Protein AF-A0A957X8S6-F1 (afdb_monomer_lite)

Secondary structure (DSSP, 8-state):
-GGGTSS-EEEEES-HHHHHHHHHHHHHTT--SEEEEE-BTTB-SS-TT-EEEEEEES-GGG-S-HHHHHHHHHHHEEEEEEEEEE-----S-GGG--

Radius of gyration: 15.08 Å; chains: 1; bounding box: 28×35×43 Å

Foldseek 3Di:
DCLVVDQAEEAEDQDPVVLVVVVVVCVVVVRDRYHYDHDDLLDDPAAFQQDLEDEDAACLVVDPCSVSSVVSVNRNHHVNGDYHYHHDDDDPDPVRVD

Sequence (98 aa):
AFARQTAHVVAVDFTENMLGQGRQLAAERAITNVDFRLGDVEQLPAGDGEFDLVVSRYSAHHWPHPQQALREFVRVLKPGGTLILNDIVSYDDLVCDT

Structure (mmCIF, N/CA/C/O backbone):
data_AF-A0A957X8S6-F1
#
_entry.id   AF-A0A957X8S6-F1
#
loop_
_atom_site.group_PDB
_atom_site.id
_atom_site.type_symbol
_atom_site.label_atom_id
_atom_site.label_alt_id
_atom_site.label_comp_id
_atom_site.label_asym_id
_atom_site.label_entity_id
_atom_site.label_seq_id
_atom_site.pdbx_PDB_ins_code
_atom_site.Cartn_x
_atom_site.Cartn_y
_atom_site.Cartn_z
_atom_site.occupancy
_atom_site.B_iso_or_equiv
_atom_site.auth_seq_id
_atom_site.auth_comp_id
_atom_site.auth_asym_id
_atom_site.auth_atom_id
_atom_site.pdbx_PDB_model_num
ATOM 1 N N . ALA A 1 1 ? -9.976 8.476 -2.016 1.00 75.06 1 ALA A N 1
ATOM 2 C CA . ALA A 1 1 ? -11.322 7.953 -2.330 1.00 75.06 1 ALA A CA 1
ATOM 3 C C . ALA A 1 1 ? -11.861 7.101 -1.181 1.00 75.06 1 ALA A C 1
ATOM 5 O O . ALA A 1 1 ? -12.921 7.421 -0.665 1.00 75.06 1 ALA A O 1
ATOM 6 N N . PHE A 1 2 ? -11.108 6.094 -0.728 1.00 92.44 2 PHE A N 1
ATOM 7 C CA . PHE A 1 2 ? -11.582 5.100 0.244 1.00 92.44 2 PHE A CA 1
ATOM 8 C C . PHE A 1 2 ? -11.835 5.615 1.665 1.00 92.44 2 PHE A C 1
ATOM 10 O O . PHE A 1 2 ? -12.809 5.196 2.264 1.00 92.44 2 PHE A O 1
ATOM 17 N N . ALA A 1 3 ? -11.068 6.590 2.166 1.00 93.44 3 ALA A N 1
ATOM 18 C CA . ALA A 1 3 ? -11.193 7.059 3.555 1.00 93.44 3 ALA A CA 1
ATOM 19 C C . ALA A 1 3 ? -12.609 7.510 3.980 1.00 93.44 3 ALA A C 1
ATOM 21 O O . ALA A 1 3 ? -12.967 7.386 5.143 1.00 93.44 3 ALA A O 1
ATOM 22 N N . ARG A 1 4 ? -13.447 8.005 3.054 1.00 93.56 4 ARG A N 1
ATOM 23 C CA . ARG A 1 4 ? -14.848 8.383 3.352 1.00 93.56 4 ARG A CA 1
ATOM 24 C C . ARG A 1 4 ? -15.839 7.214 3.288 1.00 93.56 4 ARG A C 1
ATOM 26 O O . ARG A 1 4 ? -16.997 7.390 3.639 1.00 93.56 4 ARG A O 1
ATOM 33 N N . GLN A 1 5 ? -15.408 6.071 2.769 1.00 94.94 5 GLN A N 1
ATOM 34 C CA . GLN A 1 5 ? -16.223 4.881 2.505 1.00 94.94 5 GLN A CA 1
ATOM 35 C C . GLN A 1 5 ? -15.790 3.684 3.363 1.00 94.94 5 GLN A C 1
ATOM 37 O O . GLN A 1 5 ? -16.462 2.658 3.359 1.00 94.94 5 GLN A O 1
ATOM 42 N N . THR A 1 6 ? -14.677 3.801 4.089 1.00 95.00 6 THR A N 1
ATOM 43 C CA . THR A 1 6 ? -14.135 2.765 4.969 1.00 95.00 6 THR A CA 1
ATOM 44 C C . THR A 1 6 ? -14.013 3.286 6.396 1.00 95.00 6 THR A C 1
ATOM 46 O O . THR A 1 6 ? -13.931 4.492 6.629 1.00 95.00 6 THR A O 1
ATOM 49 N N . ALA A 1 7 ? -13.999 2.372 7.369 1.00 95.81 7 ALA A N 1
ATOM 50 C CA . ALA A 1 7 ? -13.810 2.735 8.772 1.00 95.81 7 ALA A CA 1
ATOM 51 C C . ALA A 1 7 ? -12.410 3.322 9.017 1.00 95.81 7 ALA A C 1
ATOM 53 O O . ALA A 1 7 ? -12.266 4.339 9.693 1.00 95.81 7 ALA A O 1
ATOM 54 N N . HIS A 1 8 ? -11.388 2.713 8.418 1.00 97.38 8 HIS A N 1
ATOM 55 C CA . HIS A 1 8 ? -9.987 3.088 8.573 1.00 97.38 8 HIS A CA 1
ATOM 56 C C . HIS A 1 8 ? -9.210 2.782 7.289 1.00 97.38 8 HIS A C 1
ATOM 58 O O . HIS A 1 8 ? -9.664 1.993 6.453 1.00 97.38 8 HIS A O 1
ATOM 64 N N . VAL A 1 9 ? -8.077 3.453 7.100 1.00 98.31 9 VAL A N 1
ATOM 65 C CA . VAL A 1 9 ? -7.156 3.237 5.984 1.00 98.31 9 VAL A CA 1
ATOM 66 C C . VAL A 1 9 ? -5.732 3.228 6.520 1.00 98.31 9 VAL A C 1
ATOM 68 O O . VAL A 1 9 ? -5.337 4.146 7.232 1.00 98.31 9 VAL A O 1
ATOM 71 N N . VAL A 1 10 ? -4.933 2.255 6.095 1.00 98.31 10 VAL A N 1
ATOM 72 C CA . VAL A 1 10 ? -3.476 2.298 6.243 1.00 98.31 10 VAL A CA 1
ATOM 73 C C . VAL A 1 10 ? -2.872 2.636 4.884 1.00 98.31 10 VAL A C 1
ATOM 75 O O . VAL A 1 10 ? -3.119 1.940 3.902 1.00 98.31 10 VAL A O 1
ATOM 78 N N . ALA A 1 11 ? -2.111 3.725 4.816 1.00 98.00 11 ALA A N 1
ATOM 79 C CA . ALA A 1 11 ? -1.391 4.155 3.625 1.00 98.00 11 ALA A CA 1
ATOM 80 C C . ALA A 1 11 ? 0.105 3.888 3.815 1.00 98.00 11 ALA A C 1
ATOM 82 O O . ALA A 1 11 ? 0.713 4.418 4.747 1.00 98.00 11 ALA A O 1
ATOM 83 N N . VAL A 1 12 ? 0.688 3.071 2.938 1.00 98.38 12 VAL A N 1
ATOM 84 C CA . VAL A 1 12 ? 2.110 2.709 2.973 1.00 98.38 12 VAL A CA 1
ATOM 85 C C . VAL A 1 12 ? 2.814 3.302 1.761 1.00 98.38 12 VAL A C 1
ATOM 87 O O . VAL A 1 12 ? 2.296 3.213 0.650 1.00 98.38 12 VAL A O 1
ATOM 90 N N . ASP A 1 13 ? 3.979 3.901 1.981 1.00 98.38 13 ASP A N 1
ATOM 91 C CA . ASP A 1 13 ? 4.884 4.360 0.926 1.00 98.38 13 ASP A CA 1
ATOM 92 C C . ASP A 1 13 ? 6.333 4.127 1.372 1.00 98.38 13 ASP A C 1
ATOM 94 O O . ASP A 1 13 ? 6.635 4.149 2.570 1.00 98.38 13 ASP A O 1
ATOM 98 N N . PHE A 1 14 ? 7.227 3.923 0.407 1.00 97.12 14 PHE A N 1
ATOM 99 C CA . PHE A 1 14 ? 8.651 3.697 0.656 1.00 97.12 14 PHE A CA 1
ATOM 100 C C . PHE A 1 14 ? 9.388 4.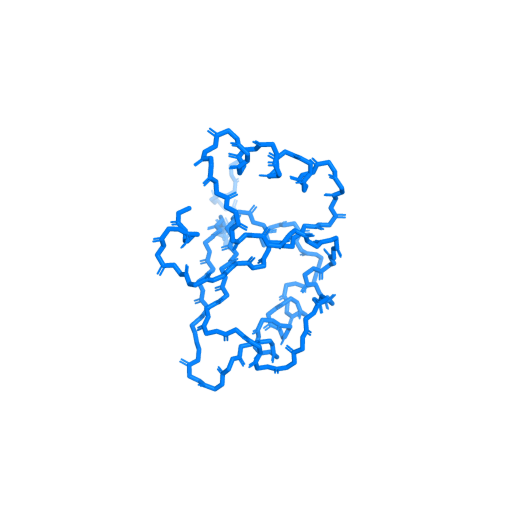981 1.069 1.00 97.12 14 PHE A C 1
ATOM 102 O O . PHE A 1 14 ? 10.516 4.928 1.558 1.00 97.12 14 PHE A O 1
ATOM 109 N N . THR A 1 15 ? 8.772 6.152 0.875 1.00 97.44 15 THR A N 1
ATOM 110 C CA . THR A 1 15 ? 9.409 7.451 1.100 1.00 97.44 1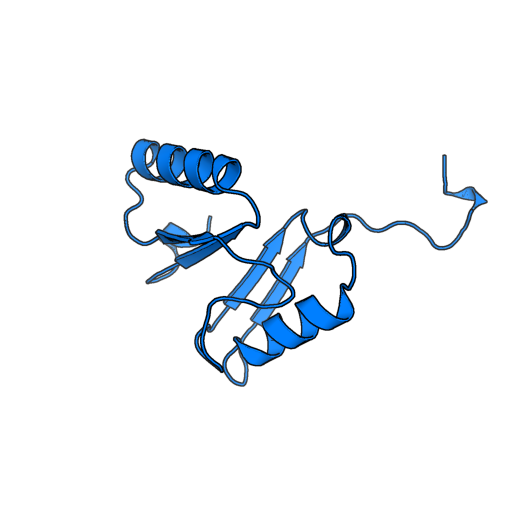5 THR A CA 1
ATOM 111 C C . THR A 1 15 ? 8.634 8.334 2.075 1.00 97.44 15 THR A C 1
ATOM 113 O O . THR A 1 15 ? 7.433 8.570 1.940 1.00 97.44 15 THR A O 1
ATOM 116 N N . GLU A 1 16 ? 9.353 8.939 3.023 1.00 97.94 16 GLU A N 1
ATOM 117 C CA . GLU A 1 16 ? 8.769 9.902 3.969 1.00 97.94 16 GLU A CA 1
ATOM 118 C C . GLU A 1 16 ? 8.174 11.131 3.268 1.00 97.94 16 GLU A C 1
ATOM 120 O O . GLU A 1 16 ? 7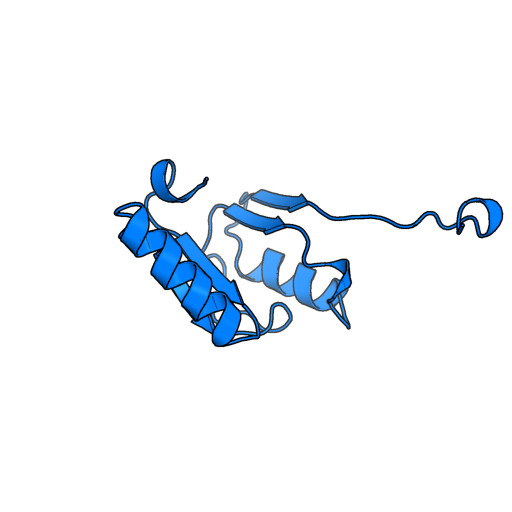.176 11.695 3.715 1.00 97.94 16 GLU A O 1
ATOM 125 N N . ASN A 1 17 ? 8.750 11.538 2.134 1.00 98.06 17 ASN A N 1
ATOM 126 C CA . ASN A 1 17 ? 8.262 12.688 1.378 1.00 98.06 17 ASN A CA 1
ATOM 127 C C . ASN A 1 17 ? 6.832 12.467 0.853 1.00 98.06 17 ASN A C 1
ATOM 129 O O . ASN A 1 17 ? 5.983 13.353 0.974 1.00 98.06 17 ASN A O 1
ATOM 133 N N . MET A 1 18 ? 6.538 11.284 0.305 1.00 97.62 18 MET A N 1
ATOM 134 C CA . MET A 1 18 ? 5.194 10.966 -0.189 1.00 97.62 18 MET A CA 1
ATOM 135 C C . MET A 1 18 ? 4.188 10.826 0.954 1.00 97.62 18 MET A C 1
ATOM 137 O O . MET A 1 18 ? 3.060 11.316 0.844 1.00 97.62 18 MET A O 1
ATOM 141 N N . LEU A 1 19 ? 4.599 10.254 2.090 1.00 98.38 19 LEU A N 1
ATOM 142 C CA . LEU A 1 19 ? 3.763 10.231 3.294 1.00 98.38 19 LEU A 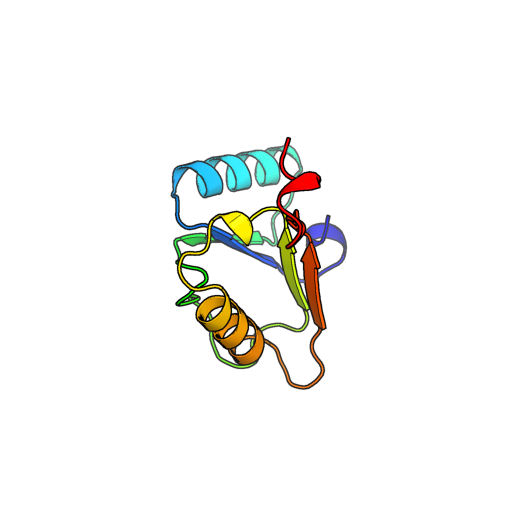CA 1
ATOM 143 C C . LEU A 1 19 ? 3.465 11.645 3.800 1.00 98.38 19 LEU A C 1
ATOM 145 O O . LEU A 1 19 ? 2.326 11.929 4.171 1.00 98.38 19 LEU A O 1
ATOM 149 N N . GLY A 1 20 ? 4.451 12.545 3.775 1.00 98.38 20 GLY A N 1
ATOM 150 C CA . GLY A 1 20 ? 4.279 13.957 4.116 1.00 98.38 20 GLY A CA 1
ATOM 151 C C . GLY A 1 20 ? 3.211 14.636 3.257 1.00 98.38 20 GLY A C 1
ATOM 152 O O . GLY A 1 20 ? 2.280 15.240 3.794 1.00 98.38 20 GLY A O 1
ATOM 153 N N . GLN A 1 21 ? 3.277 14.452 1.934 1.00 98.25 21 GLN A N 1
ATOM 154 C CA . GLN A 1 21 ? 2.255 14.952 1.005 1.00 98.25 21 GLN A CA 1
ATOM 155 C C . GLN A 1 21 ? 0.870 14.354 1.297 1.00 98.25 21 GLN A C 1
ATOM 157 O O . GLN A 1 21 ? -0.135 15.067 1.309 1.00 98.25 21 GLN A O 1
ATOM 162 N N . GLY A 1 22 ? 0.806 13.051 1.588 1.00 97.75 22 GLY A N 1
ATOM 163 C CA . GLY A 1 22 ? -0.431 12.369 1.958 1.00 97.75 22 GLY A CA 1
ATOM 164 C C . GLY A 1 22 ? -1.067 12.931 3.233 1.00 97.75 22 GLY A C 1
ATOM 165 O O . GLY A 1 22 ? -2.269 13.211 3.248 1.00 97.75 22 GLY A O 1
ATOM 166 N N . ARG A 1 23 ? -0.266 13.153 4.284 1.00 98.38 23 ARG A N 1
ATOM 167 C CA . ARG A 1 23 ? -0.718 13.754 5.550 1.00 98.38 23 ARG A CA 1
ATOM 168 C C . ARG A 1 23 ? -1.235 15.175 5.345 1.00 98.38 23 ARG A C 1
ATOM 170 O O . ARG A 1 23 ? -2.299 15.505 5.867 1.00 98.38 23 ARG A O 1
ATOM 177 N N . GLN A 1 24 ? -0.526 15.992 4.564 1.00 98.44 24 GLN A N 1
ATOM 178 C CA . GLN A 1 24 ? -0.968 17.347 4.235 1.00 98.44 24 GLN A CA 1
ATOM 179 C C . GLN A 1 24 ? -2.330 17.322 3.525 1.00 98.44 24 GLN A C 1
ATOM 181 O O . GLN A 1 24 ? -3.268 17.989 3.960 1.00 98.44 24 GLN A O 1
ATOM 186 N N . LEU A 1 25 ? -2.477 16.488 2.492 1.00 97.62 25 LEU A N 1
ATOM 187 C CA . LEU A 1 25 ? -3.726 16.373 1.740 1.00 97.62 25 LEU A CA 1
ATOM 188 C C . LEU A 1 25 ? -4.890 15.851 2.598 1.00 97.62 25 LEU A C 1
ATOM 190 O O . LEU A 1 25 ? -6.041 16.253 2.408 1.00 97.62 25 LEU A O 1
ATOM 194 N N . ALA A 1 26 ? -4.613 14.936 3.530 1.0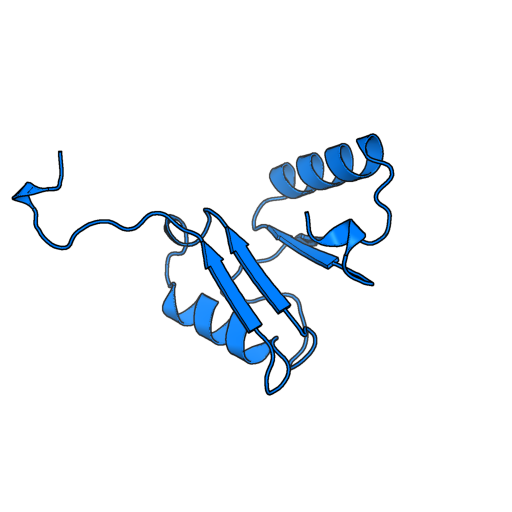0 97.81 26 ALA A N 1
ATOM 195 C CA . ALA A 1 26 ? -5.607 14.457 4.484 1.00 97.81 26 ALA A CA 1
ATOM 196 C C . ALA A 1 26 ? -6.086 15.593 5.402 1.00 97.81 26 ALA A C 1
ATOM 198 O O . ALA A 1 26 ? -7.297 15.768 5.555 1.00 97.81 26 ALA A O 1
ATOM 199 N N . ALA A 1 27 ? -5.162 16.406 5.928 1.00 97.81 27 ALA A N 1
ATOM 200 C CA . ALA A 1 27 ? -5.482 17.564 6.762 1.00 97.81 27 ALA A CA 1
ATOM 201 C C . ALA A 1 27 ? -6.327 18.604 6.007 1.00 97.81 27 ALA A C 1
ATOM 203 O O . ALA A 1 27 ? -7.383 19.004 6.497 1.00 97.81 27 ALA A O 1
ATOM 204 N N . GLU A 1 28 ? -5.937 18.965 4.780 1.00 98.12 28 GLU A N 1
ATOM 205 C CA . GLU A 1 28 ? -6.686 19.891 3.912 1.00 98.12 28 GLU A CA 1
ATOM 206 C C . GLU A 1 28 ? -8.126 19.424 3.647 1.00 98.12 28 GLU A C 1
ATOM 208 O O . GLU A 1 28 ? -9.038 20.231 3.471 1.00 98.12 28 GLU A O 1
ATOM 213 N N . ARG A 1 29 ? -8.351 18.105 3.629 1.00 96.88 29 ARG A N 1
ATOM 214 C CA . ARG A 1 29 ? -9.657 17.487 3.356 1.00 96.88 29 ARG A CA 1
ATOM 215 C C . ARG A 1 29 ? -10.420 17.076 4.616 1.00 96.88 29 ARG A C 1
ATOM 217 O O . ARG A 1 29 ? -11.473 16.440 4.481 1.00 96.88 29 ARG A O 1
ATOM 224 N N . ALA A 1 30 ? -9.901 17.412 5.799 1.00 97.06 30 ALA A N 1
ATOM 225 C CA . ALA A 1 30 ? -10.423 16.996 7.099 1.00 97.06 30 ALA A C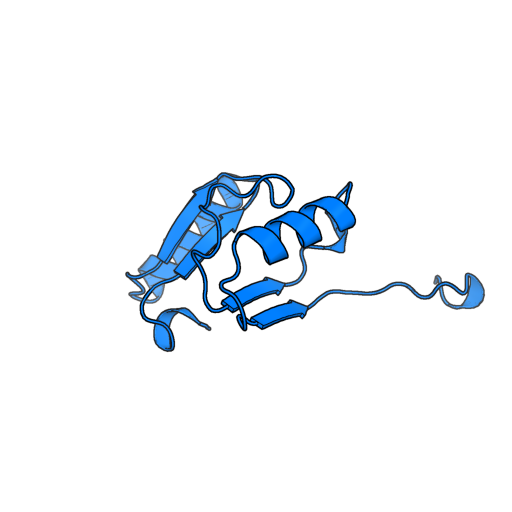A 1
ATOM 226 C C . ALA A 1 30 ? -10.654 15.472 7.192 1.00 97.06 30 ALA A C 1
ATOM 228 O O . ALA A 1 30 ? -11.678 15.006 7.690 1.00 97.06 30 ALA A O 1
ATOM 229 N N . ILE A 1 31 ? -9.719 14.689 6.650 1.00 97.88 31 ILE A N 1
ATOM 230 C CA . ILE A 1 31 ? -9.705 13.228 6.745 1.00 97.88 31 ILE A CA 1
ATOM 231 C C . ILE A 1 31 ? -8.841 12.844 7.948 1.00 97.88 31 ILE A C 1
ATOM 233 O O . ILE A 1 31 ? -7.673 13.218 8.011 1.00 97.88 31 ILE A O 1
ATOM 237 N N . THR A 1 32 ? -9.406 12.082 8.883 1.00 97.00 32 THR A N 1
ATOM 238 C CA . THR A 1 32 ? -8.763 11.757 10.170 1.00 97.00 32 THR A CA 1
ATOM 239 C C . THR A 1 32 ? -8.560 10.262 10.409 1.00 97.00 32 THR A C 1
ATOM 241 O O . THR A 1 32 ? -7.928 9.888 11.388 1.00 97.00 32 THR A O 1
ATOM 244 N N . ASN A 1 33 ? -9.071 9.399 9.529 1.00 97.94 33 ASN A N 1
ATOM 245 C CA . ASN A 1 33 ? -9.050 7.942 9.679 1.00 97.94 33 ASN A CA 1
ATOM 246 C C . ASN A 1 33 ? -8.011 7.257 8.774 1.00 97.94 33 ASN A C 1
ATOM 248 O O . ASN A 1 33 ? -8.273 6.180 8.237 1.00 97.94 33 ASN A O 1
ATOM 252 N N . VAL A 1 34 ? -6.861 7.904 8.561 1.00 98.25 34 VAL A N 1
ATOM 253 C CA . VAL A 1 34 ? -5.773 7.369 7.733 1.00 98.25 34 VAL A CA 1
ATOM 254 C C . VAL A 1 34 ? -4.483 7.309 8.542 1.00 98.25 34 VAL A C 1
ATOM 256 O O . VAL A 1 34 ? -3.963 8.346 8.957 1.00 98.25 34 VAL A O 1
ATOM 259 N N . ASP A 1 35 ? -3.932 6.108 8.684 1.00 97.94 35 ASP A N 1
ATOM 260 C CA . ASP A 1 35 ? -2.618 5.878 9.272 1.00 97.94 35 ASP A CA 1
ATOM 261 C C . ASP A 1 35 ? -1.578 5.754 8.163 1.00 97.94 35 ASP A C 1
ATOM 263 O O . ASP A 1 35 ? -1.604 4.825 7.360 1.00 97.94 35 ASP A O 1
ATOM 267 N N . PHE A 1 36 ? -0.632 6.684 8.130 1.00 98.38 36 PHE A N 1
ATOM 268 C CA . PHE A 1 36 ? 0.477 6.656 7.180 1.00 98.38 36 PHE A CA 1
ATOM 269 C C . PHE A 1 36 ? 1.682 5.948 7.805 1.00 98.38 36 PHE A C 1
ATOM 271 O O . PHE A 1 36 ? 2.127 6.354 8.887 1.00 98.38 36 PHE A O 1
ATOM 278 N N . ARG A 1 37 ? 2.215 4.929 7.124 1.00 98.38 37 ARG A N 1
ATOM 279 C CA . ARG A 1 37 ? 3.350 4.106 7.569 1.00 98.38 37 ARG A CA 1
ATOM 280 C C . ARG A 1 37 ? 4.448 4.103 6.501 1.00 98.38 37 ARG A C 1
ATOM 282 O O . ARG A 1 37 ? 4.160 3.893 5.328 1.00 98.38 37 ARG A O 1
ATOM 289 N N . LEU A 1 38 ? 5.696 4.309 6.913 1.00 98.44 38 LEU A N 1
ATOM 290 C CA . LEU A 1 38 ? 6.854 4.070 6.050 1.00 98.44 38 LEU A CA 1
ATOM 291 C C . LEU A 1 38 ? 7.045 2.562 5.907 1.00 98.44 38 LEU A C 1
ATOM 293 O O . LEU A 1 38 ? 7.069 1.852 6.914 1.00 98.44 38 LEU A O 1
ATOM 297 N N . GLY A 1 39 ? 7.158 2.069 4.679 1.00 97.62 39 GLY A N 1
ATOM 298 C CA . GLY A 1 39 ? 7.332 0.642 4.454 1.00 97.62 39 GLY A CA 1
ATOM 299 C C . GLY A 1 39 ? 7.566 0.273 3.001 1.00 97.62 39 GLY A C 1
ATOM 300 O O . GLY A 1 39 ? 7.180 0.994 2.083 1.00 97.62 39 GLY A O 1
ATOM 301 N N . ASP A 1 40 ? 8.191 -0.882 2.820 1.00 97.50 40 ASP A N 1
ATOM 302 C CA . ASP A 1 40 ? 8.334 -1.531 1.526 1.00 97.50 40 ASP A CA 1
ATOM 303 C C . ASP A 1 40 ? 7.094 -2.383 1.247 1.00 97.50 40 ASP A C 1
ATOM 305 O O . ASP A 1 40 ? 6.594 -3.087 2.124 1.00 97.50 40 ASP A O 1
ATOM 309 N N . VAL A 1 41 ? 6.586 -2.330 0.020 1.00 97.44 41 VAL A N 1
ATOM 310 C CA . VAL A 1 41 ? 5.463 -3.169 -0.403 1.00 97.44 41 VAL A CA 1
ATOM 311 C C . VAL A 1 41 ? 5.839 -4.655 -0.426 1.00 97.44 41 VAL A C 1
ATOM 313 O O . VAL A 1 41 ? 4.973 -5.515 -0.296 1.00 97.44 41 VAL A O 1
ATOM 316 N N . GLU A 1 42 ? 7.130 -4.961 -0.564 1.00 97.69 42 GLU A N 1
ATOM 317 C CA . GLU A 1 42 ? 7.673 -6.319 -0.530 1.00 97.69 42 GLU A CA 1
ATOM 318 C C . GLU A 1 42 ? 7.814 -6.868 0.901 1.00 97.69 42 GLU A C 1
ATOM 320 O O . GLU A 1 42 ? 8.086 -8.062 1.070 1.00 97.69 42 GLU A O 1
ATOM 325 N N . GLN A 1 43 ? 7.628 -6.014 1.920 1.00 97.81 43 GLN A N 1
ATOM 326 C CA . GLN A 1 43 ? 7.630 -6.339 3.352 1.00 97.81 43 GLN A CA 1
ATOM 327 C C . GLN A 1 43 ? 6.712 -5.365 4.114 1.00 97.81 43 GLN A C 1
ATOM 329 O O . GLN A 1 43 ? 7.169 -4.437 4.791 1.00 97.81 43 GLN A O 1
ATOM 334 N N . LEU A 1 44 ? 5.399 -5.552 3.985 1.00 98.19 44 LEU A N 1
ATOM 335 C CA . LEU A 1 44 ? 4.415 -4.613 4.508 1.00 98.19 44 LEU A CA 1
ATOM 336 C C . LEU A 1 44 ? 4.436 -4.562 6.045 1.00 98.19 44 LEU A C 1
ATOM 338 O O . LEU A 1 44 ? 4.351 -5.608 6.698 1.00 98.19 44 LEU A O 1
ATOM 342 N N . PRO A 1 45 ? 4.431 -3.356 6.653 1.00 97.50 45 PRO A N 1
ATOM 343 C CA . PRO A 1 45 ? 4.351 -3.171 8.102 1.00 97.50 45 PRO A CA 1
ATOM 344 C C . PRO A 1 45 ? 2.907 -3.367 8.602 1.00 97.50 45 PRO A C 1
ATOM 346 O O . PRO A 1 45 ? 2.261 -2.440 9.106 1.00 97.50 45 PRO A O 1
ATOM 349 N N . ALA A 1 46 ? 2.379 -4.573 8.405 1.00 97.56 46 ALA A N 1
ATOM 350 C CA . ALA A 1 46 ? 1.032 -4.993 8.766 1.00 97.56 46 ALA A CA 1
ATOM 351 C C . ALA A 1 46 ? 0.980 -6.496 9.069 1.00 97.56 46 ALA A C 1
ATOM 353 O O . ALA A 1 46 ? 1.794 -7.278 8.565 1.00 97.56 46 ALA A O 1
ATOM 354 N N . GLY A 1 47 ? 0.022 -6.887 9.903 1.00 97.94 47 GLY A N 1
ATOM 355 C CA . GLY A 1 47 ? -0.212 -8.270 10.293 1.00 97.94 47 GLY A CA 1
ATOM 356 C C . GLY A 1 47 ? -0.939 -9.083 9.224 1.00 97.94 47 GLY A C 1
ATOM 357 O O . GLY A 1 47 ? -1.476 -8.555 8.248 1.00 97.94 47 GLY A O 1
ATOM 358 N N . ASP A 1 48 ? -0.954 -10.396 9.427 1.00 98.69 48 ASP A N 1
ATOM 359 C CA . ASP A 1 48 ? -1.655 -11.337 8.558 1.00 98.69 48 ASP A CA 1
ATOM 360 C C . ASP A 1 48 ? -3.172 -11.158 8.698 1.00 98.69 48 ASP A C 1
ATOM 362 O O . ASP A 1 48 ? -3.691 -11.052 9.811 1.00 98.69 48 ASP A O 1
ATOM 366 N N . GLY A 1 49 ? -3.899 -11.146 7.579 1.00 98.44 49 GLY A N 1
ATOM 367 C CA . GLY A 1 49 ? -5.358 -11.028 7.596 1.00 98.44 49 GLY A CA 1
ATOM 368 C C . GLY A 1 49 ? -5.894 -9.749 8.255 1.00 98.44 49 GLY A C 1
ATOM 369 O O . GLY A 1 49 ? -6.976 -9.770 8.841 1.00 98.44 49 GLY A O 1
ATOM 370 N N . GLU A 1 50 ? -5.158 -8.640 8.201 1.00 98.19 50 GLU A N 1
ATOM 371 C CA . GLU A 1 50 ? -5.557 -7.374 8.826 1.00 98.19 50 GLU A CA 1
ATOM 372 C C . GLU A 1 50 ? -6.615 -6.623 7.992 1.00 98.19 50 GLU A C 1
ATOM 374 O O . GLU A 1 50 ? -7.503 -5.976 8.553 1.00 98.19 50 GLU A O 1
ATOM 379 N N . PHE A 1 51 ? -6.593 -6.756 6.658 1.00 98.50 51 PHE A N 1
ATOM 380 C CA . PHE A 1 51 ? -7.382 -5.908 5.756 1.00 98.50 51 PHE A CA 1
ATOM 381 C C . PHE A 1 51 ? -8.457 -6.658 4.965 1.00 98.50 51 PHE A C 1
ATOM 383 O O . PHE A 1 51 ? -8.242 -7.751 4.448 1.00 98.50 51 PHE A O 1
ATOM 390 N N . ASP A 1 52 ? -9.618 -6.021 4.806 1.00 98.38 52 ASP A N 1
ATOM 391 C CA . ASP A 1 52 ? -10.694 -6.483 3.916 1.00 98.38 52 ASP A CA 1
ATOM 392 C C . ASP A 1 52 ? -10.424 -6.117 2.440 1.00 98.38 52 ASP A C 1
ATOM 394 O O . ASP A 1 52 ? -10.896 -6.788 1.520 1.00 98.38 52 ASP A O 1
ATOM 398 N N . LEU A 1 53 ? -9.662 -5.041 2.216 1.00 98.19 53 LEU A N 1
ATOM 399 C CA . LEU A 1 53 ? -9.353 -4.473 0.907 1.00 98.19 53 LEU A CA 1
ATOM 400 C C . LEU A 1 53 ? -7.904 -3.977 0.877 1.00 98.19 53 LEU A C 1
ATOM 402 O O . LEU A 1 53 ? -7.511 -3.166 1.713 1.00 98.19 53 LEU A O 1
ATOM 406 N N . VAL A 1 54 ? -7.149 -4.398 -0.136 1.00 98.38 54 VAL A N 1
ATOM 407 C CA . VAL A 1 54 ? -5.823 -3.862 -0.468 1.00 98.38 54 VAL A CA 1
ATOM 408 C C . VAL A 1 54 ? -5.901 -3.203 -1.837 1.00 98.38 54 VAL A C 1
ATOM 410 O O . VAL A 1 54 ? -6.462 -3.763 -2.779 1.00 98.38 54 VAL A O 1
ATOM 413 N N . VAL A 1 55 ? -5.353 -1.994 -1.951 1.00 98.00 55 VAL A N 1
ATOM 414 C CA . VAL A 1 55 ? -5.340 -1.232 -3.202 1.00 98.00 55 VAL A CA 1
ATOM 415 C C . VAL A 1 55 ? -3.925 -0.766 -3.489 1.00 98.00 55 VAL A C 1
ATOM 417 O O . VAL A 1 55 ? -3.330 -0.070 -2.672 1.00 98.00 55 VAL A O 1
ATOM 420 N N . SER A 1 56 ? -3.428 -1.082 -4.679 1.00 97.38 56 SER A N 1
ATOM 421 C CA . SER A 1 56 ? -2.243 -0.451 -5.255 1.00 97.38 56 SER A CA 1
ATOM 422 C C . SER A 1 56 ? -2.644 0.304 -6.518 1.00 97.38 56 SER A C 1
ATOM 424 O O . SER A 1 56 ? -3.446 -0.185 -7.321 1.00 97.38 56 SER A O 1
ATOM 426 N N . ARG A 1 57 ? -2.121 1.523 -6.678 1.00 96.56 57 ARG A N 1
ATOM 427 C CA . ARG A 1 57 ? -2.412 2.379 -7.828 1.00 96.56 57 ARG A CA 1
ATOM 428 C C . ARG A 1 57 ? -1.155 3.093 -8.313 1.00 96.56 57 ARG A C 1
ATOM 430 O O . ARG A 1 57 ? -0.612 3.891 -7.557 1.00 96.56 57 ARG A O 1
ATOM 437 N N . TYR A 1 58 ? -0.778 2.871 -9.573 1.00 95.62 58 TYR A N 1
ATOM 438 C CA . TYR A 1 58 ? 0.401 3.456 -10.225 1.00 95.62 58 TYR A CA 1
ATOM 439 C C . TYR A 1 58 ? 1.676 3.302 -9.387 1.00 95.62 58 TYR A C 1
ATOM 441 O O . TYR A 1 58 ? 2.375 4.273 -9.107 1.00 95.62 58 TYR A O 1
ATOM 449 N N . SER A 1 59 ? 1.949 2.075 -8.952 1.00 95.75 59 SER A N 1
ATOM 450 C CA . SER A 1 59 ? 3.077 1.757 -8.073 1.00 95.75 59 SER A CA 1
ATOM 451 C C . SER A 1 59 ? 3.829 0.503 -8.518 1.00 95.75 59 SER A C 1
ATOM 453 O O . SER A 1 59 ? 5.048 0.461 -8.395 1.00 95.75 59 SER A O 1
ATOM 455 N N . ALA A 1 60 ? 3.139 -0.483 -9.091 1.00 95.81 60 ALA A N 1
ATOM 456 C CA . ALA A 1 60 ? 3.669 -1.789 -9.459 1.00 95.81 60 ALA A CA 1
ATOM 457 C C . ALA A 1 60 ? 4.831 -1.755 -10.443 1.00 95.81 60 ALA A C 1
ATOM 459 O O . ALA A 1 60 ? 5.751 -2.560 -10.322 1.00 95.81 60 ALA A O 1
ATOM 460 N N . HIS A 1 61 ? 4.837 -0.791 -11.362 1.00 94.44 61 HIS A N 1
ATOM 461 C CA . HIS A 1 61 ? 5.944 -0.584 -12.295 1.00 94.44 61 HIS A CA 1
ATOM 462 C C . HIS A 1 61 ? 7.252 -0.131 -11.619 1.00 94.44 61 HIS A C 1
ATOM 464 O O . HIS A 1 61 ? 8.293 -0.123 -12.269 1.00 94.44 61 HIS A O 1
ATOM 470 N N . HIS A 1 62 ? 7.226 0.231 -10.332 1.00 94.25 62 HIS A N 1
ATOM 471 C CA . HIS A 1 62 ? 8.421 0.544 -9.546 1.00 94.25 62 HIS A CA 1
ATOM 472 C C . HIS A 1 62 ? 8.913 -0.625 -8.683 1.00 94.25 62 HIS A C 1
ATOM 474 O O . HIS A 1 62 ? 9.961 -0.490 -8.057 1.00 94.25 62 HIS A O 1
ATOM 480 N N . TRP A 1 63 ? 8.176 -1.738 -8.592 1.00 95.19 63 TRP A N 1
ATOM 481 C CA . TRP A 1 63 ? 8.527 -2.835 -7.684 1.00 95.19 63 TRP A CA 1
ATOM 482 C C . TRP A 1 63 ? 9.624 -3.713 -8.292 1.00 95.19 63 TRP A C 1
ATOM 484 O O . TRP A 1 63 ? 9.395 -4.301 -9.353 1.00 95.19 63 TRP A O 1
ATOM 494 N N . PRO A 1 64 ? 10.788 -3.864 -7.633 1.00 95.44 64 PRO A N 1
ATOM 495 C CA . PRO A 1 64 ? 11.842 -4.757 -8.111 1.00 95.44 64 PRO A CA 1
ATOM 496 C C . PRO A 1 64 ? 11.393 -6.222 -8.198 1.00 95.44 64 PRO A C 1
ATOM 498 O O . PRO A 1 64 ? 11.748 -6.928 -9.142 1.00 95.44 64 PRO A O 1
ATOM 501 N N . HIS A 1 65 ? 10.572 -6.674 -7.244 1.00 96.62 65 HIS A N 1
ATOM 502 C CA . HIS A 1 65 ? 10.053 -8.036 -7.165 1.00 96.62 65 HIS A CA 1
ATOM 503 C C . HIS A 1 65 ? 8.522 -8.031 -6.999 1.00 96.62 65 HIS A C 1
ATOM 505 O O . HIS A 1 65 ? 7.998 -8.314 -5.915 1.00 96.62 65 HIS A O 1
ATOM 511 N N . PRO A 1 66 ? 7.746 -7.819 -8.082 1.00 95.50 66 PRO A N 1
ATOM 512 C CA . PRO A 1 66 ? 6.284 -7.749 -8.000 1.00 95.50 66 PRO A CA 1
ATOM 513 C C . PRO A 1 66 ? 5.639 -8.997 -7.382 1.00 95.50 66 PRO A C 1
ATOM 515 O O . PRO A 1 66 ? 4.639 -8.917 -6.677 1.00 95.50 66 PRO A O 1
ATOM 518 N N . GLN A 1 67 ? 6.242 -10.171 -7.587 1.00 96.94 67 GLN A N 1
ATOM 519 C CA . GLN A 1 67 ? 5.784 -11.433 -6.997 1.00 96.94 67 GLN A CA 1
ATOM 520 C C . GLN A 1 67 ? 5.910 -11.465 -5.465 1.00 96.94 67 GLN A C 1
ATOM 522 O O . GLN A 1 67 ? 5.181 -12.203 -4.804 1.00 96.94 67 GLN A O 1
ATOM 527 N N . GLN A 1 68 ? 6.861 -10.728 -4.888 1.00 98.19 68 GLN A N 1
ATOM 528 C CA . GLN A 1 68 ? 7.003 -10.606 -3.441 1.00 98.19 68 GLN A CA 1
ATOM 529 C C . GLN A 1 68 ? 5.954 -9.644 -2.877 1.00 98.19 68 GLN A C 1
ATOM 531 O O . GLN A 1 68 ? 5.253 -10.009 -1.938 1.00 98.19 68 GLN A O 1
ATOM 536 N N . ALA A 1 69 ? 5.749 -8.497 -3.527 1.00 98.00 69 ALA A N 1
ATOM 537 C CA . ALA A 1 69 ? 4.672 -7.564 -3.189 1.00 98.00 69 ALA A CA 1
ATOM 538 C C . ALA A 1 69 ? 3.283 -8.233 -3.224 1.00 98.00 69 ALA A C 1
ATOM 540 O O . ALA A 1 69 ? 2.486 -8.102 -2.298 1.00 98.00 69 ALA A O 1
ATOM 541 N N . LEU A 1 70 ? 3.003 -9.036 -4.258 1.00 98.06 70 LEU A N 1
ATOM 542 C CA . LEU A 1 70 ? 1.748 -9.787 -4.354 1.00 98.06 70 LEU A CA 1
ATOM 543 C C . LEU A 1 70 ? 1.587 -10.817 -3.226 1.00 98.06 70 LEU A C 1
ATOM 545 O O . LEU A 1 70 ? 0.473 -11.018 -2.744 1.00 98.06 70 LEU A O 1
ATOM 549 N N . ARG A 1 71 ? 2.679 -11.453 -2.777 1.00 98.38 71 ARG A N 1
ATOM 550 C CA . ARG A 1 71 ? 2.646 -12.359 -1.617 1.00 98.38 71 ARG A CA 1
ATOM 551 C C . ARG A 1 71 ? 2.299 -11.611 -0.335 1.00 98.38 71 ARG A C 1
ATOM 553 O O . ARG A 1 71 ? 1.469 -12.101 0.426 1.00 98.38 71 ARG A O 1
ATOM 560 N N . GLU A 1 72 ? 2.854 -10.421 -0.141 1.00 98.56 72 GLU A N 1
ATOM 561 C CA . GLU A 1 72 ? 2.506 -9.563 0.992 1.00 98.56 72 GLU A CA 1
ATOM 562 C C . GLU A 1 72 ? 1.046 -9.116 0.947 1.00 98.56 72 GLU A C 1
ATOM 564 O O . GLU A 1 72 ? 0.363 -9.183 1.964 1.00 98.56 72 GLU A O 1
ATOM 569 N N . PHE A 1 73 ? 0.517 -8.752 -0.225 1.00 98.38 73 PHE A N 1
ATOM 570 C CA . PHE A 1 73 ? -0.905 -8.422 -0.369 1.00 98.38 73 PHE A CA 1
ATOM 571 C C . PHE A 1 73 ? -1.813 -9.584 0.018 1.00 98.38 73 PHE A C 1
ATOM 573 O O . PHE A 1 73 ? -2.784 -9.379 0.741 1.00 98.38 73 PHE A O 1
ATOM 580 N N . VAL A 1 74 ? -1.490 -10.803 -0.421 1.00 98.12 74 VAL A N 1
ATOM 581 C CA . VAL A 1 74 ? -2.237 -12.004 -0.027 1.00 98.12 74 VAL A CA 1
ATOM 582 C C . VAL A 1 74 ? -2.121 -12.255 1.477 1.00 98.12 74 VAL A C 1
ATOM 584 O O . VAL A 1 74 ? -3.122 -12.590 2.101 1.00 98.12 74 VAL A O 1
ATOM 587 N N . ARG A 1 75 ? -0.933 -12.070 2.066 1.00 98.62 75 ARG A N 1
ATOM 588 C CA . ARG A 1 75 ? -0.693 -12.261 3.502 1.00 98.62 75 ARG A CA 1
ATOM 589 C C . ARG A 1 75 ? -1.535 -11.312 4.355 1.00 98.62 75 ARG A C 1
ATOM 591 O O . ARG A 1 75 ? -2.175 -11.753 5.307 1.00 98.62 75 ARG A O 1
ATOM 598 N N . VAL A 1 76 ? -1.545 -10.021 4.027 1.00 98.69 76 VAL A N 1
ATOM 599 C CA . VAL A 1 76 ? -2.248 -9.007 4.833 1.00 98.69 76 VAL A CA 1
ATOM 600 C C . VAL A 1 76 ? -3.758 -8.976 4.577 1.00 98.69 76 VAL A C 1
ATOM 602 O O . VAL A 1 76 ? -4.503 -8.395 5.368 1.00 98.69 76 VAL A O 1
ATOM 605 N N . LEU A 1 77 ? -4.235 -9.588 3.489 1.00 98.75 77 LEU A N 1
ATOM 606 C CA . LEU A 1 77 ? -5.662 -9.726 3.210 1.00 98.75 77 LEU A CA 1
ATOM 607 C C . LEU A 1 77 ? -6.299 -10.811 4.078 1.00 98.75 77 LEU A C 1
ATOM 609 O O . LEU A 1 77 ? -5.790 -11.922 4.219 1.00 98.75 77 LEU A O 1
ATOM 613 N N . LYS A 1 78 ? -7.481 -10.510 4.616 1.00 98.69 78 LYS A N 1
ATOM 614 C CA . LYS A 1 78 ? -8.357 -11.521 5.218 1.00 98.69 78 LYS A CA 1
ATOM 615 C C . LYS A 1 78 ? -8.755 -12.569 4.173 1.00 98.69 78 LYS A C 1
ATOM 617 O O . LYS A 1 78 ? -8.873 -12.236 2.990 1.00 98.69 78 LYS A O 1
ATOM 622 N N . PRO A 1 79 ? -9.072 -13.811 4.583 1.00 97.75 79 PRO A N 1
ATOM 623 C CA . PRO A 1 79 ? -9.725 -14.768 3.696 1.00 97.75 79 PRO A CA 1
ATOM 624 C C . PRO A 1 79 ? -10.988 -14.161 3.064 1.00 97.75 79 PRO A C 1
ATOM 626 O O . PRO A 1 79 ? -11.870 -13.683 3.774 1.00 97.75 79 PRO A O 1
ATOM 629 N N . GLY A 1 80 ? -11.066 -14.164 1.729 1.00 97.19 80 GLY A N 1
ATOM 630 C CA . GLY A 1 80 ? -12.164 -13.542 0.974 1.00 97.19 80 GLY A CA 1
ATOM 631 C C . GLY A 1 80 ? -12.045 -12.024 0.769 1.00 97.19 80 GLY A C 1
ATOM 632 O O . GLY A 1 80 ? -12.944 -11.426 0.181 1.00 97.19 80 GLY A O 1
ATOM 633 N N . GLY A 1 81 ? -10.956 -11.402 1.227 1.00 97.94 81 GLY A N 1
ATOM 634 C CA . GLY A 1 81 ? -10.649 -9.998 0.971 1.00 97.94 81 GLY A CA 1
ATOM 635 C C . GLY A 1 81 ? -10.347 -9.715 -0.504 1.00 97.94 81 GLY A C 1
ATOM 636 O O . GLY A 1 81 ? -10.083 -10.618 -1.299 1.00 97.94 81 GLY A O 1
ATOM 637 N N . THR A 1 82 ? -10.400 -8.439 -0.882 1.00 98.25 82 THR A N 1
ATOM 638 C CA . THR A 1 82 ? -10.237 -8.006 -2.277 1.00 98.25 82 THR A CA 1
ATOM 639 C C . THR A 1 82 ? -8.904 -7.298 -2.493 1.00 98.25 82 THR A C 1
ATOM 641 O O . THR A 1 82 ? -8.540 -6.400 -1.738 1.00 98.25 82 THR A O 1
ATOM 644 N N . LEU A 1 83 ? -8.209 -7.649 -3.576 1.00 98.06 83 LEU A N 1
ATOM 645 C CA . LEU A 1 83 ? -7.083 -6.881 -4.104 1.00 98.06 83 LEU A CA 1
ATOM 646 C C . LEU A 1 83 ? -7.539 -6.078 -5.325 1.00 98.06 83 LEU A C 1
ATOM 648 O O . LEU A 1 83 ? -8.077 -6.641 -6.276 1.00 98.06 83 LEU A O 1
ATOM 652 N N . ILE A 1 84 ? -7.271 -4.774 -5.322 1.00 97.50 84 ILE A N 1
ATOM 653 C CA . ILE A 1 84 ? -7.378 -3.918 -6.505 1.00 97.50 84 ILE A CA 1
ATOM 654 C C . ILE A 1 84 ? -5.970 -3.488 -6.907 1.00 97.50 84 ILE A C 1
ATOM 656 O O . ILE A 1 84 ? -5.310 -2.744 -6.182 1.00 97.50 84 ILE A O 1
ATOM 660 N N . LEU A 1 85 ? -5.532 -3.926 -8.084 1.00 96.81 85 LEU A N 1
ATOM 661 C CA . LEU A 1 85 ? -4.281 -3.498 -8.697 1.00 96.81 85 LEU A CA 1
ATOM 662 C C . LEU A 1 85 ? -4.603 -2.644 -9.923 1.00 96.81 85 LEU A C 1
ATOM 664 O O . LEU A 1 85 ? -5.214 -3.125 -10.875 1.00 96.81 85 LEU A O 1
ATOM 668 N N . ASN A 1 86 ? -4.230 -1.370 -9.880 1.00 96.19 86 ASN A N 1
ATOM 669 C CA . ASN A 1 86 ? -4.403 -0.443 -10.991 1.00 96.19 86 ASN A CA 1
ATOM 670 C C . ASN A 1 86 ? -3.033 0.071 -11.417 1.00 96.19 86 ASN A C 1
ATOM 672 O O . ASN A 1 86 ? -2.416 0.841 -10.684 1.00 96.19 86 ASN A O 1
ATOM 676 N N . ASP A 1 87 ? -2.567 -0.343 -12.587 1.00 95.38 87 ASP A N 1
ATOM 677 C CA . ASP A 1 87 ? -1.268 0.085 -13.078 1.00 95.38 87 ASP A CA 1
ATOM 678 C C . ASP A 1 87 ? -1.197 0.179 -14.598 1.00 95.38 87 ASP A C 1
ATOM 680 O O . ASP A 1 87 ? -2.118 -0.229 -15.310 1.00 95.38 87 ASP A O 1
ATOM 684 N N . ILE A 1 88 ? -0.091 0.742 -15.075 1.00 91.50 88 ILE A N 1
ATOM 685 C CA . ILE A 1 88 ? 0.307 0.661 -16.473 1.00 91.50 88 ILE A CA 1
ATOM 686 C C . ILE A 1 88 ? 0.851 -0.738 -16.771 1.00 91.50 88 ILE A C 1
ATOM 688 O O . ILE A 1 88 ? 1.461 -1.384 -15.920 1.00 91.50 88 ILE A O 1
ATOM 692 N N . VAL A 1 89 ? 0.631 -1.195 -17.998 1.00 86.81 89 VAL A N 1
ATOM 693 C CA . VAL A 1 89 ? 1.170 -2.455 -18.511 1.00 86.81 89 VAL A CA 1
ATOM 694 C C . VAL A 1 89 ? 1.893 -2.170 -19.819 1.00 86.81 89 VAL A C 1
ATOM 696 O O . VAL A 1 89 ? 1.404 -1.388 -20.636 1.00 86.81 89 VAL A O 1
ATOM 699 N N . SER A 1 90 ? 3.062 -2.776 -19.999 1.00 81.19 90 SER A N 1
ATOM 700 C CA . SER A 1 90 ? 3.732 -2.836 -21.295 1.00 81.19 90 SER A CA 1
ATOM 701 C C . SER A 1 90 ? 3.218 -4.041 -22.077 1.00 81.19 90 SER A C 1
ATOM 703 O O . SER A 1 90 ? 2.761 -5.027 -21.495 1.00 81.19 90 SER A O 1
ATOM 705 N N . TYR A 1 91 ? 3.288 -3.961 -23.401 1.00 77.69 91 TYR A N 1
ATOM 706 C CA . TYR A 1 91 ? 3.033 -5.106 -24.266 1.00 77.69 91 TYR A CA 1
ATOM 707 C C . TYR A 1 91 ? 4.318 -5.924 -24.414 1.00 77.69 91 TYR A C 1
ATOM 709 O O . TYR A 1 91 ? 5.407 -5.360 -24.439 1.00 77.69 91 TYR A O 1
ATOM 717 N N . ASP A 1 92 ? 4.188 -7.242 -24.556 1.00 72.69 92 ASP A N 1
ATOM 718 C CA . ASP A 1 92 ? 5.331 -8.127 -24.837 1.00 72.69 92 ASP A CA 1
ATOM 719 C C . ASP A 1 92 ? 5.843 -7.992 -26.287 1.00 72.69 92 ASP A C 1
ATOM 721 O O . ASP A 1 92 ? 6.854 -8.591 -26.656 1.00 72.69 92 ASP A O 1
ATOM 725 N N . ASP A 1 93 ? 5.142 -7.225 -27.129 1.00 75.00 93 ASP A N 1
ATOM 726 C CA . ASP A 1 93 ? 5.525 -6.973 -28.515 1.00 75.00 93 ASP A CA 1
ATOM 727 C C . ASP A 1 93 ? 6.389 -5.710 -28.625 1.00 75.00 93 ASP A C 1
ATOM 729 O O . ASP A 1 93 ? 5.905 -4.590 -28.447 1.00 75.00 93 ASP A O 1
ATOM 733 N N . LEU A 1 94 ? 7.658 -5.905 -28.992 1.00 63.94 94 LEU A N 1
ATOM 734 C CA . LEU A 1 94 ? 8.633 -4.841 -29.256 1.00 63.94 94 LEU A CA 1
ATOM 735 C C . LEU A 1 94 ? 8.180 -3.867 -30.354 1.00 63.94 94 LEU A C 1
ATOM 737 O O . LEU A 1 94 ? 8.657 -2.740 -30.396 1.00 63.94 94 LEU A O 1
ATOM 741 N N . VAL A 1 95 ? 7.271 -4.267 -31.250 1.00 70.81 95 VAL A N 1
ATOM 742 C CA . VAL A 1 95 ? 6.716 -3.374 -32.284 1.00 70.81 95 VAL A CA 1
ATOM 743 C C . VAL A 1 95 ? 5.784 -2.319 -31.675 1.00 70.81 95 VAL A C 1
ATOM 745 O O . VAL A 1 95 ? 5.574 -1.259 -32.263 1.00 70.81 95 VAL A O 1
ATOM 748 N N . CYS A 1 96 ? 5.227 -2.595 -30.495 1.00 65.25 96 CYS A N 1
ATOM 749 C CA . CYS A 1 96 ? 4.379 -1.675 -29.744 1.00 65.25 96 CYS A CA 1
ATOM 750 C C . CYS A 1 96 ? 5.155 -0.848 -28.706 1.00 65.25 96 CYS A C 1
ATOM 752 O O . CYS A 1 96 ? 4.537 -0.034 -28.017 1.00 65.25 96 CYS A O 1
ATOM 754 N N . ASP A 1 97 ? 6.470 -1.045 -28.602 1.00 63.00 97 ASP A N 1
ATOM 755 C CA . ASP A 1 97 ? 7.368 -0.270 -27.749 1.00 63.00 97 ASP A CA 1
ATOM 756 C C . ASP A 1 97 ? 7.878 0.928 -28.574 1.00 63.00 97 ASP A C 1
ATOM 758 O O . ASP A 1 97 ? 8.735 0.787 -29.448 1.00 63.00 97 ASP A O 1
ATOM 762 N N . THR A 1 98 ? 7.223 2.083 -28.414 1.00 61.62 98 THR A N 1
ATOM 763 C CA . THR A 1 98 ? 7.488 3.314 -29.190 1.00 61.62 98 THR A CA 1
ATOM 764 C C . THR A 1 98 ? 8.746 4.041 -28.752 1.00 61.62 98 THR A C 1
ATOM 766 O O . THR A 1 98 ? 8.863 4.267 -27.526 1.00 61.62 98 THR A O 1
#

pLDDT: mean 94.48, std 8.48, range [61.62, 98.75]